Protein AF-A0A7C3WNT7-F1 (afdb_monomer_lite)

Structure (mmCIF, N/CA/C/O backbone):
data_AF-A0A7C3WNT7-F1
#
_entry.id   AF-A0A7C3WNT7-F1
#
loop_
_atom_site.group_PDB
_atom_site.id
_atom_site.type_symbol
_atom_site.label_atom_id
_atom_site.label_alt_id
_atom_site.label_comp_id
_atom_site.label_asym_id
_atom_site.label_entity_id
_atom_site.label_seq_id
_atom_site.pdbx_PDB_ins_code
_atom_site.Cartn_x
_atom_site.Cartn_y
_atom_site.Cartn_z
_atom_site.occupancy
_atom_site.B_iso_or_equiv
_atom_site.auth_seq_id
_atom_site.auth_comp_id
_atom_site.auth_asym_id
_atom_site.auth_atom_id
_atom_site.pdbx_PDB_model_num
ATOM 1 N N . SER A 1 1 ? -4.929 3.332 -14.123 1.00 84.88 1 SER A N 1
ATOM 2 C CA . SER A 1 1 ? -5.287 2.530 -12.929 1.00 84.88 1 SER A CA 1
ATOM 3 C C . SER A 1 1 ? -4.766 3.101 -11.615 1.00 84.8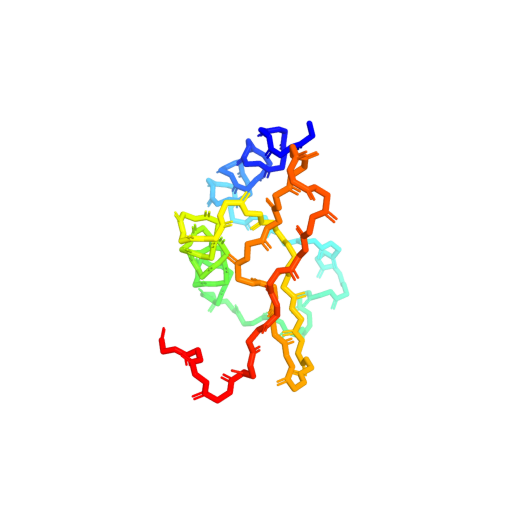8 1 SER A C 1
ATOM 5 O O . SER A 1 1 ? -5.544 3.163 -10.675 1.00 84.88 1 SER A O 1
ATOM 7 N N . LEU A 1 2 ? -3.495 3.520 -11.505 1.00 93.25 2 LEU A N 1
ATOM 8 C CA . LEU A 1 2 ? -2.961 4.067 -10.242 1.00 93.25 2 LEU A CA 1
ATOM 9 C C . LEU A 1 2 ? -3.648 5.367 -9.796 1.00 93.25 2 LEU A C 1
ATOM 11 O O . LEU A 1 2 ? -3.930 5.521 -8.614 1.00 93.25 2 LEU A O 1
ATOM 15 N N . GLU A 1 3 ? -3.969 6.256 -10.735 1.00 94.81 3 GLU A N 1
ATOM 16 C CA . GLU A 1 3 ? -4.685 7.509 -10.450 1.00 94.81 3 GLU A CA 1
ATOM 17 C C . GLU A 1 3 ? -6.066 7.249 -9.843 1.00 94.81 3 GLU A C 1
ATOM 19 O O . GLU A 1 3 ? -6.367 7.764 -8.774 1.00 94.81 3 GLU A O 1
ATOM 24 N N . VAL A 1 4 ? -6.845 6.339 -10.434 1.00 97.00 4 VAL A N 1
ATOM 25 C CA . VAL A 1 4 ? -8.150 5.916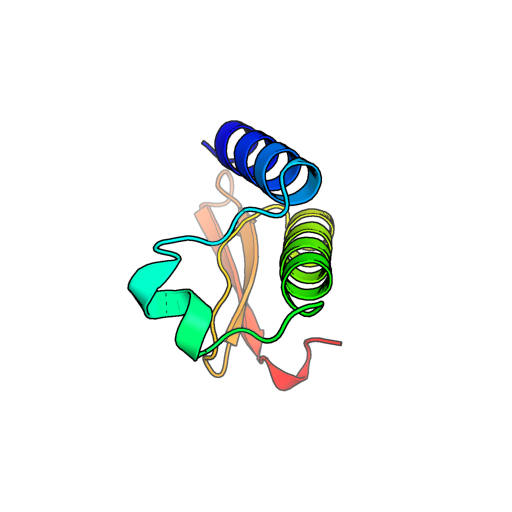 -9.895 1.00 97.00 4 VAL A CA 1
ATOM 26 C C . VAL A 1 4 ? -8.017 5.376 -8.466 1.00 97.00 4 VAL A C 1
ATOM 28 O O . VAL A 1 4 ? -8.819 5.699 -7.595 1.00 97.00 4 VAL A O 1
ATOM 31 N N . LEU A 1 5 ? -6.985 4.573 -8.180 1.00 95.88 5 LEU A N 1
ATOM 32 C CA . LEU A 1 5 ? -6.744 4.077 -6.820 1.00 95.88 5 LEU A CA 1
ATOM 33 C C . LEU A 1 5 ? -6.375 5.206 -5.847 1.00 95.88 5 LEU A C 1
ATOM 35 O O . LEU A 1 5 ? -6.771 5.159 -4.682 1.00 95.88 5 LEU A O 1
ATOM 39 N N . LYS A 1 6 ? -5.658 6.232 -6.316 1.00 97.00 6 LYS A N 1
ATOM 40 C CA . LYS A 1 6 ? -5.334 7.418 -5.520 1.00 97.00 6 LYS A CA 1
ATOM 41 C C . LYS A 1 6 ? -6.573 8.262 -5.225 1.00 97.00 6 LYS A C 1
ATOM 43 O O . LYS A 1 6 ? -6.763 8.645 -4.075 1.00 97.00 6 LYS A O 1
ATOM 48 N N . GLU A 1 7 ? -7.444 8.470 -6.206 1.00 97.00 7 GLU A N 1
ATOM 49 C CA . GLU A 1 7 ? -8.733 9.144 -6.007 1.00 97.00 7 GLU A CA 1
ATOM 50 C C . GLU A 1 7 ? -9.609 8.396 -4.992 1.00 97.00 7 GLU A C 1
ATOM 52 O O . GLU A 1 7 ? -10.201 9.001 -4.097 1.00 97.00 7 GLU A O 1
ATOM 57 N N . MET A 1 8 ? -9.648 7.063 -5.076 1.00 96.06 8 MET A N 1
ATOM 58 C CA . MET A 1 8 ? -10.391 6.231 -4.127 1.00 96.06 8 MET A CA 1
ATOM 59 C C . MET A 1 8 ? -9.799 6.285 -2.716 1.00 96.06 8 MET A C 1
ATOM 61 O O . MET A 1 8 ? -10.558 6.282 -1.744 1.00 96.06 8 MET A O 1
ATOM 65 N N . LEU A 1 9 ? -8.472 6.367 -2.581 1.00 95.94 9 LEU A N 1
ATOM 66 C CA . LEU A 1 9 ? -7.815 6.600 -1.294 1.00 95.94 9 LEU A CA 1
ATOM 67 C C . LEU A 1 9 ? -8.233 7.952 -0.702 1.00 95.94 9 LEU A C 1
ATOM 69 O O . LEU A 1 9 ? -8.643 7.998 0.457 1.00 95.94 9 LEU A O 1
ATOM 73 N N . ASP A 1 10 ? -8.185 9.023 -1.495 1.00 95.94 10 ASP A N 1
ATOM 74 C CA . ASP A 1 10 ? -8.517 10.378 -1.037 1.00 95.94 10 ASP A CA 1
ATOM 75 C C . ASP A 1 10 ? -9.982 10.481 -0.606 1.00 95.94 10 ASP A C 1
ATOM 77 O O . ASP A 1 10 ? -10.298 11.023 0.458 1.00 95.94 10 ASP A O 1
ATOM 81 N N . LYS A 1 11 ? -10.884 9.872 -1.383 1.00 96.12 11 LYS A N 1
ATOM 82 C CA . LYS A 1 11 ? -12.298 9.752 -1.018 1.00 96.12 11 LYS A CA 1
ATOM 83 C C . LYS A 1 11 ? -12.478 8.962 0.280 1.00 96.12 11 LYS A C 1
ATOM 85 O O . LYS A 1 11 ? -13.184 9.406 1.180 1.00 96.12 11 LYS A O 1
ATOM 90 N N . SER A 1 12 ? -11.798 7.824 0.413 1.00 94.44 12 SER A N 1
ATOM 91 C CA . SER A 1 12 ? -11.901 6.975 1.606 1.00 94.44 12 SER A CA 1
ATOM 92 C C . SER A 1 12 ? -11.371 7.662 2.868 1.00 94.44 12 SER A C 1
ATOM 94 O O . SER A 1 12 ? -11.943 7.485 3.944 1.00 94.44 12 SER A O 1
ATOM 96 N N . GLN A 1 13 ? -10.317 8.476 2.741 1.00 92.94 13 GLN A N 1
ATOM 97 C CA . GLN A 1 13 ? -9.796 9.313 3.825 1.00 92.94 13 GLN A CA 1
ATOM 98 C C . GLN A 1 13 ? -10.800 10.378 4.255 1.00 92.94 13 GLN A C 1
ATOM 100 O O . GLN A 1 13 ? -11.036 10.544 5.453 1.00 92.94 13 GLN A O 1
ATOM 105 N N . LYS A 1 14 ? -11.402 11.080 3.289 1.00 94.00 14 LYS A N 1
ATOM 106 C CA . LYS A 1 14 ? -12.401 12.120 3.556 1.00 94.00 14 LYS A CA 1
ATOM 107 C C . LYS A 1 14 ? -13.630 11.552 4.267 1.00 94.00 14 LYS A C 1
ATOM 109 O O . LYS A 1 14 ? -14.087 12.124 5.254 1.00 94.00 14 LYS A O 1
ATOM 114 N N . ASP A 1 15 ? -14.109 10.402 3.805 1.00 92.69 15 ASP A N 1
ATOM 115 C CA . ASP A 1 15 ? -15.349 9.791 4.286 1.00 92.69 15 ASP A CA 1
ATOM 116 C C . ASP A 1 15 ? -15.139 8.887 5.520 1.00 92.69 15 ASP A C 1
ATOM 118 O O . ASP A 1 15 ? -16.106 8.363 6.068 1.00 92.69 15 ASP A O 1
ATOM 122 N N . ASN A 1 16 ? -13.890 8.691 5.976 1.00 89.44 16 ASN A N 1
ATOM 123 C CA . ASN A 1 16 ? -13.516 7.687 6.989 1.00 89.44 16 ASN A CA 1
ATOM 124 C C . ASN A 1 16 ? -14.129 6.310 6.687 1.00 89.44 16 ASN A C 1
ATOM 126 O O . ASN A 1 16 ? -14.729 5.659 7.547 1.00 89.44 16 ASN A O 1
ATOM 130 N N . TYR A 1 17 ? -14.013 5.891 5.429 1.00 91.81 17 TYR A N 1
ATOM 131 C CA . TYR A 1 17 ? -14.696 4.709 4.930 1.00 91.81 17 TYR A CA 1
ATOM 132 C C . TYR A 1 17 ? -14.203 3.427 5.622 1.00 91.81 17 TYR A C 1
ATOM 134 O O . TYR A 1 17 ? -13.007 3.219 5.808 1.00 91.81 17 TYR A O 1
ATOM 142 N N . VAL A 1 18 ? -15.132 2.536 5.977 1.00 90.62 18 VAL A N 1
ATOM 143 C CA . VAL A 1 18 ? -14.820 1.193 6.489 1.00 90.62 18 VAL A CA 1
ATOM 144 C C . VAL A 1 18 ? -15.343 0.165 5.492 1.00 90.62 18 VAL A C 1
ATOM 146 O O . VAL A 1 18 ? -16.564 -0.013 5.396 1.00 90.62 18 VAL A O 1
ATOM 149 N N . PRO A 1 19 ? -14.455 -0.535 4.763 1.00 89.31 19 PRO A N 1
ATOM 150 C CA . PRO A 1 19 ? -14.859 -1.611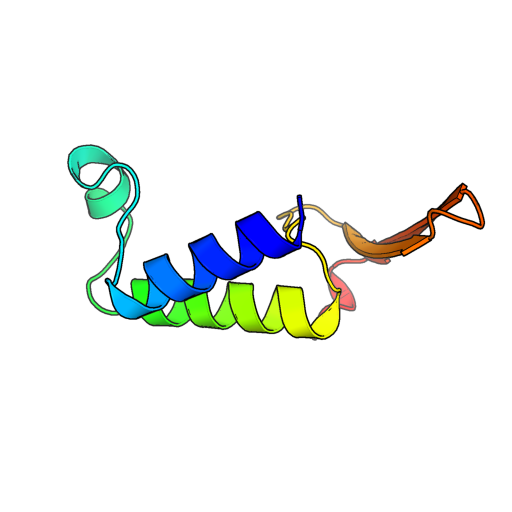 3.868 1.00 89.31 19 PRO A CA 1
ATOM 151 C C . PRO A 1 19 ? -15.627 -2.683 4.636 1.00 89.31 19 PRO A C 1
ATOM 153 O O . PRO A 1 19 ? -15.193 -3.081 5.708 1.00 89.31 19 PRO A O 1
ATOM 156 N N . PHE A 1 20 ? -16.754 -3.161 4.103 1.00 90.38 20 PHE A N 1
ATOM 157 C CA . PHE A 1 20 ? -17.554 -4.234 4.716 1.00 90.38 20 PHE A CA 1
ATOM 158 C C . PHE A 1 20 ? -17.763 -4.049 6.231 1.00 90.38 20 PHE A C 1
ATOM 160 O O . PHE A 1 20 ? -17.456 -4.945 7.020 1.00 90.38 20 PHE A O 1
ATOM 167 N N . LYS A 1 21 ? -18.273 -2.879 6.641 1.00 89.25 21 LYS A N 1
ATOM 168 C CA . LYS A 1 21 ? -18.396 -2.450 8.048 1.00 89.25 21 LYS A CA 1
ATOM 169 C C . L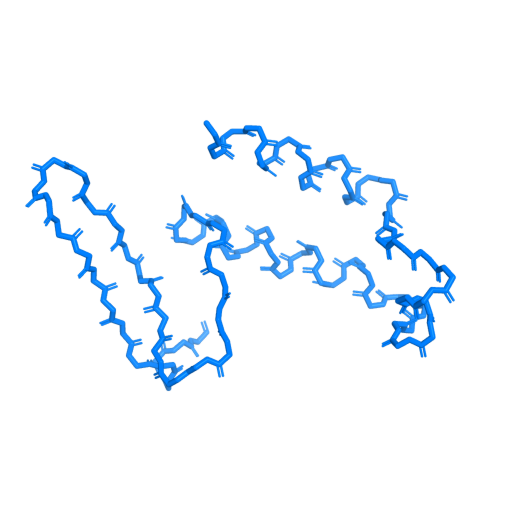YS A 1 21 ? -18.920 -3.533 9.004 1.00 89.25 21 LYS A C 1
ATOM 171 O O . LYS A 1 21 ? -18.374 -3.684 10.090 1.00 89.25 21 LYS A O 1
ATOM 176 N N . ASN A 1 22 ? -19.905 -4.333 8.588 1.00 90.75 22 ASN A N 1
ATOM 177 C CA . ASN A 1 22 ? -20.486 -5.414 9.403 1.00 90.75 22 ASN A CA 1
ATOM 178 C C . ASN A 1 22 ? -19.491 -6.532 9.771 1.00 90.75 22 ASN A C 1
ATOM 180 O O . ASN A 1 22 ? -19.683 -7.236 10.762 1.00 90.75 22 ASN A O 1
ATOM 184 N N . PHE A 1 23 ? -18.446 -6.717 8.965 1.00 91.50 23 PHE A N 1
ATOM 185 C CA . PHE A 1 23 ? -17.404 -7.715 9.174 1.00 91.50 23 PHE A CA 1
ATOM 186 C C . PHE A 1 23 ? -16.112 -7.065 9.676 1.00 91.50 23 PHE A C 1
ATOM 188 O O . PHE A 1 23 ? -15.667 -7.356 10.782 1.00 91.50 23 PHE A O 1
ATOM 195 N N . VAL A 1 24 ? -15.545 -6.133 8.904 1.00 87.38 24 VAL A N 1
ATOM 196 C CA . VAL A 1 24 ? -14.254 -5.491 9.211 1.00 87.38 24 VAL A CA 1
ATOM 197 C C . VAL A 1 24 ? -14.340 -4.607 10.450 1.00 87.38 24 VAL A C 1
ATOM 199 O O . VAL A 1 24 ? -13.374 -4.525 11.202 1.00 87.38 24 VAL A O 1
ATOM 202 N N . GLY A 1 25 ? -15.500 -4.003 10.721 1.00 87.81 25 GLY A N 1
ATOM 203 C CA . GLY A 1 25 ? -15.707 -3.180 11.914 1.00 87.81 25 GLY A CA 1
ATOM 204 C C . GLY A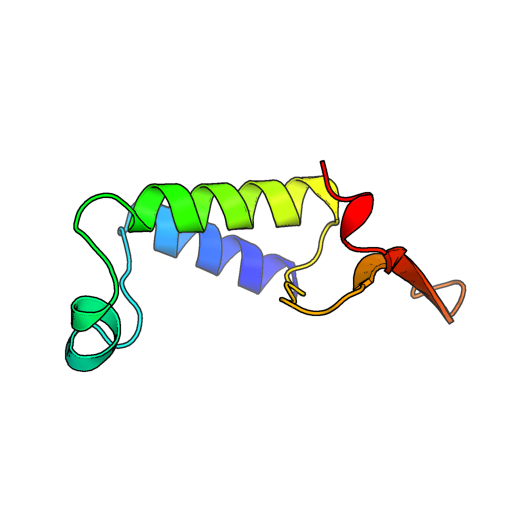 1 25 ? -15.510 -3.939 13.229 1.00 87.81 25 GLY A C 1
ATOM 205 O O . GLY A 1 25 ? -15.257 -3.316 14.249 1.00 87.81 25 GLY A O 1
ATOM 206 N N . LYS A 1 26 ? -15.549 -5.279 13.216 1.00 89.56 26 LYS A N 1
ATOM 207 C CA . LYS A 1 26 ? -15.224 -6.112 14.388 1.00 89.56 26 LYS A CA 1
ATOM 208 C C . LYS A 1 26 ? -13.724 -6.163 14.697 1.00 89.56 26 LYS A C 1
ATOM 210 O O . LYS A 1 26 ? -13.346 -6.525 15.804 1.00 89.56 26 LYS A O 1
ATOM 215 N N . TYR A 1 27 ? -12.882 -5.834 13.718 1.00 87.81 27 TYR A N 1
ATOM 216 C CA . TYR A 1 27 ? -11.422 -5.952 13.782 1.00 87.81 27 TYR A CA 1
ATOM 217 C C . TYR A 1 27 ? -10.706 -4.598 13.731 1.00 87.81 27 TYR A C 1
ATOM 219 O O . TYR A 1 27 ? -9.480 -4.555 13.801 1.00 87.81 27 TYR A O 1
ATOM 227 N N . VAL A 1 28 ? -11.448 -3.498 13.585 1.00 85.31 28 VAL A N 1
ATOM 228 C CA . VAL A 1 28 ? -10.901 -2.143 13.472 1.00 85.31 28 VAL A CA 1
ATOM 229 C C . VAL A 1 28 ? -11.463 -1.291 14.600 1.00 85.31 28 VAL A C 1
ATOM 231 O O . VAL A 1 28 ? -12.676 -1.133 14.713 1.00 85.31 28 VAL A O 1
ATOM 234 N N . LYS A 1 29 ? -10.578 -0.737 15.432 1.00 85.00 29 LYS A N 1
ATOM 235 C CA . LYS A 1 29 ? -10.965 0.175 16.514 1.00 85.00 29 LYS A CA 1
ATOM 236 C C . LYS A 1 29 ? -11.343 1.549 15.963 1.00 85.00 29 LYS A C 1
ATOM 238 O O . LYS A 1 29 ? -10.818 1.988 14.936 1.00 85.00 29 LYS A O 1
ATOM 243 N N . GLU A 1 30 ? -12.213 2.256 16.680 1.00 71.62 30 GLU A N 1
ATOM 244 C CA . GLU A 1 30 ? -12.499 3.662 16.394 1.00 71.62 30 GLU A CA 1
ATOM 245 C C . GLU A 1 30 ? -11.207 4.487 16.531 1.00 71.62 30 GLU A C 1
ATOM 247 O O . GLU A 1 30 ? -10.554 4.468 17.569 1.00 71.62 30 GLU A O 1
ATOM 252 N N . GLY A 1 31 ? -10.802 5.156 15.446 1.00 77.69 31 GLY A N 1
ATOM 253 C CA . GLY A 1 31 ? -9.562 5.943 15.365 1.00 77.69 31 GLY A CA 1
ATOM 254 C C . GLY A 1 31 ? -8.491 5.363 14.433 1.00 77.69 31 GLY A C 1
ATOM 255 O O . GLY A 1 31 ? -7.855 6.123 13.705 1.00 77.69 31 GLY A O 1
ATOM 256 N N . GLU A 1 32 ? -8.368 4.034 14.330 1.00 88.50 32 GLU A N 1
ATOM 257 C CA . GLU A 1 32 ? -7.325 3.394 13.500 1.00 88.50 32 GLU A CA 1
ATOM 258 C C . GLU A 1 32 ? -7.531 3.613 11.991 1.00 88.50 32 GLU A C 1
ATOM 260 O O . GLU A 1 32 ? -6.594 3.506 11.203 1.00 88.50 32 GLU A O 1
ATOM 265 N N . ILE A 1 33 ? -8.756 3.919 11.551 1.00 89.88 33 ILE A N 1
ATOM 266 C CA . ILE A 1 33 ? -9.091 4.080 10.125 1.00 89.88 33 ILE A CA 1
ATOM 267 C C . ILE A 1 33 ? -8.266 5.208 9.491 1.00 89.88 33 ILE A C 1
ATOM 269 O O . ILE A 1 33 ? -7.693 5.035 8.413 1.00 89.88 33 ILE A O 1
ATOM 273 N N . LYS A 1 34 ? -8.160 6.351 10.182 1.00 89.94 34 LYS A N 1
ATOM 274 C CA . LYS A 1 34 ? -7.382 7.503 9.706 1.00 89.94 34 LYS A CA 1
ATOM 275 C C . LYS A 1 34 ? -5.901 7.167 9.604 1.00 89.94 34 LYS A C 1
ATOM 277 O O . LYS A 1 34 ? -5.260 7.530 8.618 1.00 89.94 34 LYS A O 1
ATOM 282 N N . GLU A 1 35 ? -5.372 6.450 10.590 1.00 92.25 35 GLU A N 1
ATOM 283 C CA . GLU A 1 35 ? -3.971 6.026 10.618 1.00 92.25 35 GLU A CA 1
ATOM 284 C C . GLU A 1 35 ? -3.668 5.051 9.481 1.00 92.25 35 GLU A C 1
ATOM 286 O O . GLU A 1 35 ? -2.697 5.240 8.753 1.00 92.25 35 GLU A O 1
ATOM 291 N N . ARG A 1 36 ? -4.542 4.064 9.248 1.00 92.31 36 ARG A N 1
ATOM 292 C CA . ARG A 1 36 ? -4.402 3.086 8.158 1.00 92.31 36 ARG A CA 1
ATOM 293 C C . ARG A 1 36 ? -4.376 3.756 6.791 1.00 92.31 36 ARG A C 1
ATOM 295 O O . ARG A 1 36 ? -3.501 3.454 5.980 1.00 92.31 36 ARG A O 1
ATOM 302 N N . TYR A 1 37 ? -5.295 4.684 6.533 1.00 94.50 37 TYR A N 1
ATOM 303 C CA . TYR A 1 37 ? -5.281 5.400 5.262 1.00 94.50 37 TYR A CA 1
ATOM 304 C C . TYR A 1 37 ? -4.108 6.374 5.141 1.00 94.50 37 TYR A C 1
ATOM 306 O O . TYR A 1 37 ? -3.544 6.501 4.059 1.00 94.50 37 TYR A O 1
ATOM 314 N N . THR A 1 38 ? -3.690 7.018 6.233 1.00 95.12 38 THR A N 1
ATOM 315 C CA . THR A 1 38 ? -2.469 7.842 6.248 1.00 95.12 38 THR A CA 1
ATOM 316 C C . THR A 1 38 ? -1.232 7.005 5.922 1.00 95.12 38 THR A C 1
ATOM 318 O O . THR A 1 38 ? -0.417 7.407 5.094 1.00 95.12 38 THR A O 1
ATOM 321 N N . ALA A 1 39 ? -1.115 5.804 6.492 1.00 94.88 39 ALA A N 1
ATOM 322 C CA . ALA A 1 39 ? -0.034 4.874 6.183 1.00 94.88 39 ALA A CA 1
ATOM 323 C C . ALA A 1 39 ? -0.049 4.451 4.704 1.00 94.88 39 ALA A C 1
ATOM 325 O O . ALA A 1 39 ? 0.998 4.441 4.056 1.00 94.88 39 ALA A O 1
ATOM 326 N N . LEU A 1 40 ? -1.230 4.176 4.139 1.00 95.94 40 LEU A N 1
ATOM 327 C CA . LEU A 1 40 ? -1.376 3.841 2.720 1.00 95.94 40 LEU A CA 1
ATOM 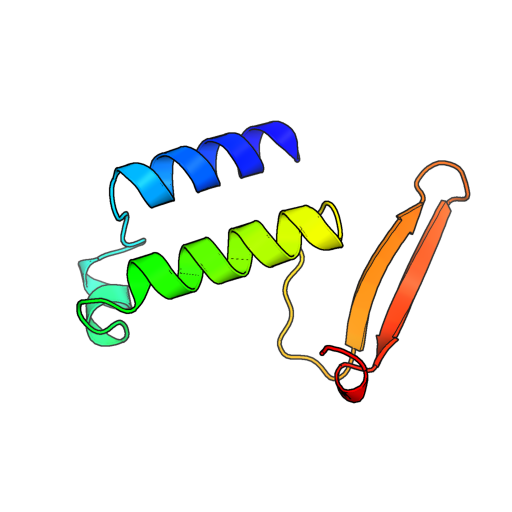328 C C . LEU A 1 40 ? -1.043 5.029 1.798 1.00 95.94 40 LEU A C 1
ATOM 330 O O . LEU A 1 40 ? -0.413 4.844 0.757 1.00 95.94 40 LEU A O 1
ATOM 334 N N . ALA A 1 41 ? -1.402 6.253 2.194 1.00 96.62 41 ALA A N 1
ATOM 335 C CA . ALA A 1 41 ? -1.021 7.471 1.483 1.00 96.62 41 ALA A CA 1
ATOM 336 C C . ALA A 1 41 ? 0.499 7.674 1.488 1.00 96.62 41 ALA A C 1
ATOM 338 O O . ALA A 1 41 ? 1.090 7.935 0.441 1.00 96.62 41 ALA A O 1
ATOM 339 N N . ASN A 1 42 ? 1.145 7.487 2.640 1.00 96.56 42 ASN A N 1
ATOM 340 C CA . ASN A 1 42 ? 2.600 7.561 2.767 1.00 96.56 42 ASN A CA 1
ATOM 341 C C . ASN A 1 42 ? 3.295 6.500 1.906 1.00 96.56 42 ASN A C 1
ATOM 343 O O . ASN A 1 42 ? 4.268 6.809 1.215 1.00 96.56 42 ASN A O 1
ATOM 347 N N . TRP A 1 43 ? 2.758 5.276 1.886 1.00 96.56 43 TRP A N 1
ATOM 348 C CA . TRP A 1 43 ? 3.234 4.202 1.017 1.00 96.56 43 TRP A CA 1
ATOM 349 C C . TRP A 1 43 ? 3.186 4.608 -0.458 1.00 96.56 43 TRP A C 1
ATOM 351 O O . TRP A 1 43 ? 4.204 4.559 -1.151 1.00 96.56 43 TRP A O 1
ATOM 361 N N . TYR A 1 44 ? 2.026 5.076 -0.929 1.00 96.44 44 TYR A N 1
ATOM 362 C CA . TYR A 1 44 ? 1.871 5.542 -2.304 1.00 96.44 44 TYR A CA 1
ATOM 363 C C . TYR A 1 44 ? 2.805 6.714 -2.616 1.00 96.44 44 TYR A C 1
ATOM 365 O O . TYR A 1 44 ? 3.440 6.737 -3.665 1.00 96.44 44 TYR A O 1
ATOM 373 N N . ASN A 1 45 ? 2.948 7.676 -1.705 1.00 95.81 45 ASN A N 1
ATOM 374 C CA . ASN A 1 45 ? 3.810 8.833 -1.922 1.00 95.81 45 ASN A CA 1
ATOM 375 C C . ASN A 1 45 ? 5.281 8.438 -2.088 1.00 95.81 45 ASN A C 1
ATOM 377 O O . ASN A 1 45 ? 5.958 9.037 -2.931 1.00 95.81 45 ASN A O 1
ATOM 381 N N . ARG A 1 46 ? 5.741 7.426 -1.342 1.00 95.31 46 ARG A N 1
ATOM 382 C CA . ARG A 1 46 ? 7.112 6.908 -1.379 1.00 95.31 46 ARG A CA 1
ATOM 383 C C . ARG A 1 46 ? 7.381 6.002 -2.581 1.00 95.31 46 ARG A C 1
ATOM 385 O O . ARG A 1 46 ? 8.362 6.222 -3.280 1.00 95.31 46 ARG A O 1
ATOM 392 N N . PHE A 1 47 ? 6.527 5.009 -2.826 1.00 95.12 47 PHE A N 1
ATOM 393 C CA . PHE A 1 47 ? 6.791 3.941 -3.806 1.00 95.12 47 PHE A CA 1
ATOM 394 C C . PHE A 1 47 ? 5.991 4.064 -5.107 1.00 95.12 47 PHE A C 1
ATOM 396 O O . PHE A 1 47 ? 6.241 3.339 -6.066 1.00 95.12 47 PHE A O 1
ATOM 403 N N . LYS A 1 48 ? 5.031 4.996 -5.165 1.00 95.06 48 LYS A N 1
ATOM 404 C CA . LYS A 1 48 ? 4.171 5.271 -6.331 1.00 95.06 48 LYS A CA 1
ATOM 405 C C . LYS A 1 48 ? 3.318 4.080 -6.789 1.00 95.06 48 LYS A C 1
ATOM 407 O O . LYS A 1 48 ? 2.913 4.010 -7.944 1.00 95.06 48 LYS A O 1
ATOM 412 N N . HIS A 1 49 ? 2.992 3.161 -5.881 1.00 95.00 49 HIS A N 1
ATOM 413 C CA . HIS A 1 49 ? 2.065 2.052 -6.122 1.00 95.00 49 HIS A CA 1
ATOM 414 C C . HIS A 1 49 ? 1.290 1.675 -4.855 1.00 95.00 49 HIS A C 1
ATOM 416 O O . HIS A 1 49 ? 1.598 2.151 -3.767 1.00 95.00 49 HIS A O 1
ATOM 422 N N . PHE A 1 50 ? 0.310 0.777 -4.990 1.00 95.62 50 PHE A N 1
ATOM 423 C CA . PHE A 1 50 ? -0.542 0.296 -3.889 1.00 95.62 50 PHE A CA 1
ATOM 424 C C . PHE A 1 50 ? -0.275 -1.160 -3.478 1.00 95.62 50 PHE A C 1
ATOM 426 O O . PHE A 1 50 ? -0.991 -1.710 -2.647 1.00 95.62 50 PHE A O 1
ATOM 433 N N . TRP A 1 51 ? 0.753 -1.802 -4.040 1.00 93.94 51 TRP A N 1
ATOM 434 C CA . TRP A 1 51 ? 1.170 -3.134 -3.599 1.00 93.94 51 TRP A CA 1
ATOM 435 C C . TRP A 1 51 ? 1.802 -3.085 -2.203 1.00 93.94 51 TRP A C 1
ATOM 437 O O . TRP A 1 51 ? 2.982 -2.775 -2.056 1.00 93.94 51 TRP A O 1
ATOM 447 N N . VAL A 1 52 ? 1.001 -3.423 -1.196 1.00 93.88 52 VAL A N 1
ATOM 448 C CA . VAL A 1 52 ? 1.424 -3.631 0.191 1.00 93.88 52 VAL A CA 1
ATOM 449 C C . VAL A 1 52 ? 1.379 -5.130 0.484 1.00 93.88 52 VAL A C 1
ATOM 451 O O . VAL A 1 52 ? 0.419 -5.807 0.122 1.00 93.88 52 VAL A O 1
ATOM 454 N N . SER A 1 53 ? 2.424 -5.662 1.112 1.00 87.25 53 SER A N 1
ATOM 455 C CA . SER A 1 53 ? 2.540 -7.078 1.468 1.00 87.25 53 SER A CA 1
ATOM 456 C C . SER A 1 53 ? 3.060 -7.214 2.893 1.00 87.25 53 SER A C 1
ATOM 458 O O . SER A 1 53 ? 3.842 -6.382 3.343 1.00 87.25 53 SER A O 1
ATOM 460 N N . ASN A 1 54 ? 2.651 -8.280 3.581 1.00 88.56 54 ASN A N 1
ATOM 461 C CA . ASN A 1 54 ? 3.181 -8.669 4.892 1.00 88.56 54 ASN A CA 1
ATOM 462 C C . ASN A 1 54 ? 4.235 -9.792 4.778 1.00 88.56 54 ASN A C 1
ATOM 464 O O . ASN A 1 54 ? 4.406 -10.606 5.682 1.00 88.56 54 ASN A O 1
ATOM 468 N N . GLY A 1 55 ? 4.872 -9.909 3.611 1.00 92.19 55 GLY A N 1
ATOM 469 C CA . GLY A 1 55 ? 5.913 -10.898 3.342 1.00 92.19 55 GLY A CA 1
ATOM 470 C C . GLY A 1 55 ? 7.324 -10.412 3.702 1.00 92.19 55 GLY A C 1
ATOM 471 O O . GLY A 1 55 ? 7.521 -9.253 4.063 1.00 92.19 55 GLY A O 1
ATOM 472 N N . PRO A 1 56 ? 8.347 -11.272 3.535 1.00 95.19 56 PRO A N 1
ATOM 473 C CA . PRO A 1 56 ? 9.743 -10.922 3.819 1.00 95.19 56 PRO A CA 1
ATOM 474 C C . PRO A 1 56 ? 10.340 -9.899 2.839 1.00 95.19 56 PRO A C 1
ATOM 476 O O . PRO A 1 56 ? 11.440 -9.398 3.079 1.00 95.19 56 PRO A O 1
ATOM 479 N N . TYR A 1 57 ? 9.639 -9.580 1.748 1.00 95.69 57 TYR A N 1
ATOM 480 C CA . TYR A 1 57 ? 10.037 -8.593 0.750 1.00 95.69 57 TYR A CA 1
ATOM 481 C C . TYR A 1 57 ? 8.890 -7.640 0.438 1.00 95.69 57 TYR A C 1
ATOM 483 O O . TYR A 1 57 ? 7.718 -8.018 0.494 1.00 95.69 57 TYR A O 1
ATOM 491 N N . TYR A 1 58 ? 9.253 -6.430 0.031 1.00 95.69 58 TYR A N 1
ATOM 492 C CA . TYR A 1 58 ? 8.338 -5.450 -0.526 1.00 95.69 58 TYR A CA 1
ATOM 493 C C . TYR A 1 58 ? 8.832 -4.947 -1.883 1.00 95.69 58 TYR A C 1
ATOM 495 O O . TYR A 1 58 ? 10.028 -5.004 -2.188 1.00 95.69 58 TYR A O 1
ATOM 503 N N . LEU A 1 59 ? 7.892 -4.469 -2.699 1.00 95.94 59 LEU A N 1
ATOM 504 C CA . LEU A 1 59 ? 8.188 -3.827 -3.972 1.00 95.94 59 LEU A CA 1
ATOM 505 C C . LEU A 1 59 ? 8.661 -2.396 -3.709 1.00 95.94 59 LEU A C 1
ATOM 507 O O . LEU A 1 59 ? 7.924 -1.597 -3.146 1.00 95.94 59 LEU A O 1
ATOM 511 N N . GLU A 1 60 ? 9.902 -2.094 -4.086 1.00 95.88 60 GLU A N 1
ATOM 512 C CA . GLU A 1 60 ? 10.476 -0.748 -3.975 1.00 95.88 60 GLU A CA 1
ATOM 513 C C . GLU A 1 60 ? 10.152 0.083 -5.223 1.00 95.88 60 GLU A C 1
ATOM 515 O O . GLU A 1 60 ? 9.837 1.266 -5.126 1.00 95.88 60 GLU A O 1
ATOM 520 N N . LYS A 1 61 ? 10.269 -0.523 -6.411 1.00 95.00 61 LYS A N 1
ATOM 521 C CA . LYS A 1 61 ? 10.021 0.137 -7.697 1.00 95.00 61 LYS A CA 1
ATOM 522 C C . LYS A 1 61 ? 9.640 -0.897 -8.754 1.00 95.00 61 LYS A C 1
ATOM 524 O O . LYS A 1 61 ? 10.258 -1.959 -8.829 1.00 95.00 61 LYS A O 1
ATOM 529 N N . ALA A 1 62 ? 8.682 -0.547 -9.606 1.00 94.31 62 ALA A N 1
ATOM 530 C CA . ALA A 1 62 ? 8.429 -1.225 -10.872 1.00 94.31 62 ALA A CA 1
ATOM 531 C C . ALA A 1 62 ? 8.819 -0.294 -12.025 1.00 94.31 62 ALA A C 1
ATOM 533 O O . ALA A 1 62 ? 8.364 0.848 -12.078 1.00 94.31 62 ALA A O 1
ATOM 534 N N . ASP A 1 63 ? 9.681 -0.768 -12.921 1.00 94.69 63 ASP A N 1
ATOM 535 C CA . ASP A 1 63 ? 10.101 -0.041 -14.114 1.00 94.69 63 ASP A CA 1
ATOM 536 C C . ASP A 1 63 ? 9.547 -0.746 -15.352 1.00 94.69 63 ASP A C 1
ATOM 538 O O . ASP A 1 63 ? 10.005 -1.821 -15.744 1.00 94.69 63 ASP A O 1
ATOM 542 N N . THR A 1 64 ? 8.513 -0.152 -15.943 1.00 92.12 64 THR A N 1
ATOM 543 C CA . THR A 1 64 ? 7.808 -0.735 -17.089 1.00 92.12 64 THR A CA 1
ATOM 544 C C . THR A 1 64 ? 8.558 -0.541 -18.399 1.00 92.12 64 THR A C 1
ATOM 546 O O . THR A 1 64 ? 8.268 -1.255 -19.348 1.00 92.12 64 THR A O 1
ATOM 549 N N . VAL A 1 65 ? 9.516 0.392 -18.462 1.00 95.88 65 VAL A N 1
ATOM 550 C CA . VAL A 1 65 ? 10.338 0.629 -19.659 1.00 95.88 65 VAL A CA 1
ATOM 551 C C . VAL A 1 65 ? 11.497 -0.359 -19.690 1.00 95.88 65 VAL A C 1
ATOM 553 O O . VAL A 1 65 ? 11.748 -0.998 -20.707 1.00 95.88 65 VAL A O 1
ATOM 556 N N . ALA A 1 66 ? 12.179 -0.523 -18.554 1.00 97.06 66 ALA A N 1
ATOM 557 C CA . ALA A 1 66 ? 13.257 -1.498 -18.410 1.00 97.06 66 ALA A CA 1
ATOM 558 C C . ALA A 1 66 ? 12.749 -2.940 -18.218 1.00 97.06 66 ALA A C 1
ATOM 560 O O . ALA A 1 66 ? 13.557 -3.863 -18.210 1.00 97.06 66 ALA A O 1
ATOM 561 N N . HIS A 1 67 ? 11.438 -3.138 -18.039 1.00 96.31 67 HIS A N 1
ATOM 562 C CA . HIS A 1 67 ? 10.805 -4.426 -17.732 1.00 96.31 67 HIS A CA 1
ATOM 563 C C . HIS A 1 67 ? 11.393 -5.120 -16.493 1.00 96.31 67 HIS A C 1
ATOM 565 O O . HIS A 1 67 ? 11.628 -6.328 -16.484 1.00 96.31 67 HIS A O 1
ATOM 571 N N . THR A 1 68 ? 11.636 -4.358 -15.425 1.00 97.44 68 THR A N 1
ATOM 572 C CA . THR A 1 68 ? 12.214 -4.885 -14.180 1.00 97.44 68 THR A CA 1
ATOM 573 C C . THR A 1 68 ? 11.421 -4.460 -12.951 1.00 97.44 68 THR A C 1
ATOM 575 O O . THR A 1 68 ? 10.744 -3.431 -12.928 1.00 97.44 68 THR A O 1
ATOM 578 N N . VAL A 1 69 ? 11.522 -5.266 -11.893 1.00 96.19 69 VAL A N 1
ATOM 579 C CA . VAL A 1 69 ? 10.980 -4.961 -10.566 1.00 96.19 69 VAL A CA 1
ATOM 580 C C . VAL A 1 69 ? 12.085 -5.086 -9.528 1.00 96.19 69 VAL A C 1
ATOM 582 O O . VAL A 1 69 ? 12.846 -6.052 -9.528 1.00 96.19 69 VAL A O 1
ATOM 585 N N . LEU A 1 70 ? 12.173 -4.104 -8.634 1.00 96.38 70 LEU A N 1
ATOM 586 C CA . LEU A 1 70 ? 13.112 -4.117 -7.522 1.00 96.38 70 LEU A CA 1
ATOM 587 C C . LEU A 1 70 ? 12.378 -4.508 -6.243 1.00 96.38 70 LEU A C 1
ATOM 589 O O . LEU A 1 70 ? 11.530 -3.761 -5.753 1.00 96.38 70 LEU A O 1
ATOM 593 N N . LEU A 1 71 ? 12.751 -5.656 -5.685 1.00 96.69 71 LEU A N 1
ATOM 594 C CA . LEU A 1 71 ? 12.298 -6.099 -4.372 1.00 96.69 71 LEU A CA 1
ATOM 595 C C . LEU A 1 71 ? 13.384 -5.835 -3.331 1.00 96.69 71 LEU A C 1
ATOM 597 O O . LEU A 1 71 ? 14.561 -6.112 -3.565 1.00 96.69 71 LEU A O 1
ATOM 601 N N . LYS A 1 72 ? 12.989 -5.344 -2.157 1.00 96.44 72 LYS A N 1
ATOM 602 C CA . LYS A 1 72 ? 13.879 -5.210 -0.999 1.00 96.44 72 LYS A CA 1
ATOM 603 C C . LYS A 1 72 ? 13.330 -6.000 0.174 1.00 96.44 72 LYS A C 1
ATOM 605 O O . LYS A 1 72 ? 12.123 -6.172 0.316 1.00 96.44 72 LYS A O 1
ATOM 610 N N . ASN A 1 73 ? 14.231 -6.516 1.005 1.00 96.25 73 ASN A N 1
ATOM 611 C CA . ASN A 1 73 ? 13.828 -7.223 2.214 1.00 96.25 73 ASN A CA 1
ATOM 612 C C . ASN A 1 73 ? 13.099 -6.254 3.160 1.00 96.25 73 ASN A C 1
ATOM 614 O O . ASN A 1 73 ? 13.568 -5.133 3.369 1.00 96.25 73 ASN A O 1
ATOM 618 N N . ALA A 1 74 ? 11.990 -6.697 3.750 1.00 94.00 74 ALA A N 1
ATOM 619 C CA . ALA A 1 74 ? 11.142 -5.895 4.628 1.00 94.00 74 ALA A CA 1
ATOM 620 C C . ALA A 1 74 ? 11.894 -5.311 5.835 1.00 94.00 74 ALA A C 1
ATOM 622 O O . ALA A 1 74 ? 11.530 -4.242 6.308 1.00 94.00 74 ALA A O 1
ATOM 623 N N . LYS A 1 75 ? 13.009 -5.916 6.270 1.00 93.75 75 LYS A N 1
ATOM 624 C CA . LYS A 1 75 ? 13.868 -5.359 7.331 1.00 93.75 75 LYS A CA 1
ATOM 625 C C . LYS A 1 75 ? 14.467 -3.984 7.004 1.00 93.75 75 LYS A C 1
ATOM 627 O O . LYS A 1 75 ? 14.951 -3.300 7.898 1.00 93.75 75 LYS A O 1
ATOM 632 N N . PHE A 1 76 ? 14.509 -3.606 5.724 1.00 93.25 76 PHE A N 1
ATOM 633 C CA . PHE A 1 76 ? 14.999 -2.302 5.272 1.00 93.25 76 PHE A CA 1
ATOM 634 C C . PHE A 1 76 ? 13.887 -1.256 5.146 1.00 93.25 76 PHE A C 1
ATOM 636 O O . PHE A 1 76 ? 14.177 -0.092 4.859 1.00 93.25 76 PHE A O 1
ATOM 643 N N . LEU A 1 77 ? 12.633 -1.655 5.363 1.00 89.19 77 LEU A N 1
ATOM 644 C CA . LEU A 1 77 ? 11.508 -0.742 5.424 1.00 89.19 77 LEU A CA 1
ATOM 645 C C . LEU A 1 77 ? 11.588 0.017 6.756 1.00 89.19 77 LEU A C 1
ATOM 647 O O . LEU A 1 77 ? 11.385 -0.554 7.824 1.00 89.19 77 LEU A O 1
ATOM 651 N N . LYS A 1 78 ? 11.966 1.290 6.669 1.00 78.56 78 LYS A N 1
ATOM 652 C CA . LYS A 1 78 ? 11.985 2.250 7.778 1.00 78.56 78 LYS A CA 1
ATOM 653 C C . LYS A 1 78 ? 10.819 3.208 7.646 1.00 78.56 78 LYS A C 1
ATOM 655 O O . LYS A 1 78 ? 10.551 3.589 6.477 1.00 78.56 78 LYS A O 1
#

pLDDT: mean 92.72, std 4.69, range [71.62, 97.44]

Radius of gyration: 14.55 Å; chains: 1; bounding box: 36×23×36 Å

Sequence (78 aa):
SLEVLKEMLDKSQKDNYVPFKNFVGKYVKEGEIKERYTALANWYNRFKHFWVSNGPYYLEKADTVAHTVLLKNAKFLK

Organism: NCBI:txid513050

Secondary structure (DSSP, 8-state):
-HHHHHHHHHHHHHHT--TTHHHHTTTS-TTHHHHHHHHHHHHHHHHSS-----SSEEEEEEETTTTEEEEEEGGG--

Foldseek 3Di:
DLVVVVVVLVVCLVVLDDPPCVPCVVVDDPPCSNVVSVVQVVVCVQQVHRDDDPDQWDWNYQDPVVRDTDIDGCVPVD